Protein AF-A0A2H9U1H2-F1 (afdb_monomer)

Secondary structure (DSSP, 8-state):
------EEEEETTEEEEEETTEEEEESS---SS-S-PPP-------PPPPPTT-S--PPPPPPP----PPP-SS---HHHHHHHHHHT-------

Solvent-accessible surface area (backbone atoms only — not comparable to full-atom values): 6862 Å² total; per-residue (Å²): 134,85,68,81,68,61,51,75,52,76,56,94,89,26,39,38,39,36,39,92,92,46,77,50,78,47,55,100,75,83,79,77,87,78,70,80,75,83,81,84,72,93,70,84,89,75,79,74,82,79,63,92,82,77,65,82,83,72,74,77,76,77,77,79,79,73,70,75,78,75,78,76,91,60,85,76,55,64,74,57,52,54,49,34,57,76,69,66,66,74,65,80,79,76,128

Nearest PDB structures (foldseek):
  4s37-assembly6_Q  TM=5.036E-01  e=1.647E-01  Pseudomonas aeruginosa
  4s37-assembly3_G  TM=5.055E-01  e=3.320E-01  Pseudomonas aeruginosa
  4s36-assembly1_A  TM=4.323E-01  e=3.539E-01  Pseudomonas aeruginosa
  6sjl-assembly1_C  TM=7.060E-01  e=3.088E+00  Escherichia coli
  8yt8-assembly1_B  TM=4.113E-01  e=3.738E+00  Mus musculus

Mean predicted aligned error: 21.18 Å

Structure (mmCIF, N/CA/C/O backbone):
data_AF-A0A2H9U1H2-F1
#
_entry.id   AF-A0A2H9U1H2-F1
#
loop_
_atom_site.group_PDB
_atom_site.id
_atom_site.type_symbol
_atom_site.label_atom_id
_atom_site.label_alt_id
_atom_site.label_comp_id
_atom_site.label_asym_id
_atom_site.label_entity_id
_atom_site.label_seq_id
_atom_site.pdbx_PDB_ins_code
_atom_site.Cartn_x
_atom_site.Cartn_y
_atom_site.Cartn_z
_atom_site.occupancy
_atom_site.B_iso_or_equiv
_atom_site.auth_seq_id
_atom_site.auth_comp_id
_atom_site.auth_asym_id
_atom_site.auth_atom_id
_atom_site.pdbx_PDB_model_num
ATOM 1 N N . ARG A 1 1 ? -7.755 -24.539 3.528 1.00 37.47 1 ARG A N 1
ATOM 2 C CA . ARG A 1 1 ? -8.467 -24.366 4.815 1.00 37.47 1 ARG A CA 1
ATOM 3 C C . ARG A 1 1 ? -8.622 -22.865 4.990 1.00 37.47 1 ARG A C 1
ATOM 5 O O . ARG A 1 1 ? -7.640 -22.221 5.327 1.00 37.47 1 ARG A O 1
ATOM 12 N N . GLU A 1 2 ? -9.787 -22.331 4.634 1.00 51.91 2 GLU A N 1
ATOM 13 C CA . GLU A 1 2 ? -10.130 -20.912 4.777 1.00 51.91 2 GLU A CA 1
ATOM 14 C C . GLU A 1 2 ? -10.202 -20.605 6.278 1.00 51.91 2 GLU A C 1
ATOM 16 O O . GLU A 1 2 ? -11.071 -21.129 6.977 1.00 51.91 2 GLU A O 1
ATOM 21 N N . ALA A 1 3 ? -9.242 -19.854 6.816 1.00 54.50 3 ALA A N 1
ATOM 22 C CA . ALA A 1 3 ? -9.384 -19.310 8.160 1.00 54.50 3 ALA A CA 1
ATOM 23 C C . ALA A 1 3 ? -10.515 -18.276 8.109 1.00 54.50 3 ALA A C 1
ATOM 25 O O . ALA A 1 3 ? -10.528 -17.459 7.191 1.00 54.50 3 ALA A O 1
ATOM 26 N N . GLY A 1 4 ? -11.471 -18.350 9.042 1.00 63.72 4 GLY A N 1
ATOM 27 C CA . GLY A 1 4 ? -12.614 -17.437 9.119 1.00 63.72 4 GLY A CA 1
ATOM 28 C C . GLY A 1 4 ? -12.162 -15.996 8.902 1.00 63.72 4 GLY A C 1
ATOM 29 O O . GLY A 1 4 ? -11.370 -15.475 9.684 1.00 63.72 4 GLY A O 1
ATOM 30 N N . VAL A 1 5 ? -12.599 -15.420 7.780 1.00 74.06 5 VAL A N 1
ATOM 31 C CA . VAL A 1 5 ? -12.038 -14.211 7.163 1.00 74.06 5 VAL A CA 1
ATOM 32 C C . VAL A 1 5 ? -12.559 -12.978 7.900 1.00 74.06 5 VAL A C 1
ATOM 34 O O . VAL A 1 5 ? -13.286 -12.174 7.332 1.00 74.06 5 VAL A O 1
ATOM 37 N N . GLU A 1 6 ? -12.259 -12.869 9.195 1.00 86.12 6 GLU A N 1
ATOM 38 C CA . GLU A 1 6 ? -12.519 -11.670 9.986 1.00 86.12 6 GLU A CA 1
ATOM 39 C C . GLU A 1 6 ? -11.200 -11.029 10.440 1.00 86.12 6 GLU A C 1
ATOM 41 O O . GLU A 1 6 ? -10.384 -11.668 11.105 1.00 86.12 6 GLU A O 1
ATOM 46 N N . LEU A 1 7 ? -10.992 -9.755 10.103 1.00 88.56 7 LEU A N 1
ATOM 47 C CA . LEU A 1 7 ? -9.885 -8.938 10.600 1.00 88.56 7 LEU A CA 1
ATOM 48 C C . LEU A 1 7 ? -10.438 -7.813 11.471 1.00 88.56 7 LEU A C 1
ATOM 50 O O . LEU A 1 7 ? -11.167 -6.952 10.984 1.00 88.56 7 LEU A O 1
ATOM 54 N N . THR A 1 8 ? -10.042 -7.787 12.745 1.00 90.31 8 THR A N 1
ATOM 55 C CA . THR A 1 8 ? -10.390 -6.700 13.668 1.00 90.31 8 THR A CA 1
ATOM 56 C C . THR A 1 8 ? -9.149 -5.926 14.096 1.00 90.31 8 THR A C 1
ATOM 58 O O . THR A 1 8 ? -8.200 -6.497 14.630 1.00 90.31 8 THR A O 1
ATOM 61 N N . VAL A 1 9 ? -9.180 -4.606 13.920 1.00 91.19 9 VAL A N 1
ATOM 62 C CA . VAL A 1 9 ? -8.171 -3.662 14.416 1.00 91.19 9 VAL A CA 1
ATOM 63 C C . VAL A 1 9 ? -8.824 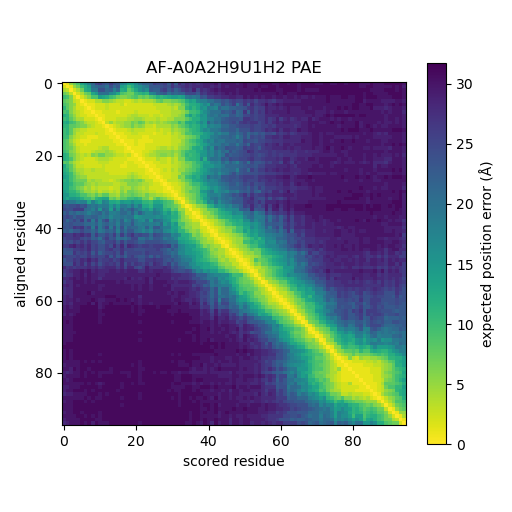-2.793 15.483 1.00 91.19 9 VAL A C 1
ATOM 65 O O . VAL A 1 9 ? -9.789 -2.089 15.200 1.00 91.19 9 VAL A O 1
ATOM 68 N N . LYS A 1 10 ? -8.311 -2.828 16.714 1.00 91.31 10 LYS A N 1
ATOM 69 C CA . LYS A 1 10 ? -8.840 -2.053 17.845 1.00 91.31 10 LYS A CA 1
ATOM 70 C C . LYS A 1 10 ? -7.780 -1.101 18.386 1.00 91.31 10 LYS A C 1
ATOM 72 O O . LYS A 1 10 ? -6.654 -1.515 18.647 1.00 91.31 10 LYS A O 1
ATOM 77 N N . VAL A 1 11 ? -8.166 0.152 18.614 1.00 89.56 11 VAL A N 1
ATOM 78 C CA . VAL A 1 11 ? -7.348 1.179 19.273 1.00 89.56 11 VAL A CA 1
ATOM 79 C C . VAL A 1 11 ? -8.237 1.933 20.259 1.00 89.56 11 VAL A C 1
ATOM 81 O O . VAL A 1 11 ? -9.201 2.581 19.861 1.00 89.56 11 VAL A O 1
ATOM 84 N N . ALA A 1 12 ? -7.927 1.851 21.556 1.00 90.12 12 ALA A N 1
ATOM 85 C CA . ALA A 1 12 ? -8.746 2.424 22.630 1.00 90.12 12 ALA A CA 1
ATOM 86 C C . ALA A 1 12 ? -10.242 2.035 22.509 1.00 90.12 12 ALA A C 1
ATOM 88 O O . ALA A 1 12 ? -10.578 0.848 22.545 1.00 90.12 12 ALA A O 1
ATOM 89 N N . SER A 1 13 ? -11.134 3.023 22.368 1.00 87.12 13 SER A N 1
ATOM 90 C CA . SER A 1 13 ? -12.582 2.852 22.169 1.00 87.12 13 SER A CA 1
ATOM 91 C C . SER A 1 13 ? -13.000 2.717 20.700 1.00 87.12 13 SER A C 1
ATOM 93 O O . SER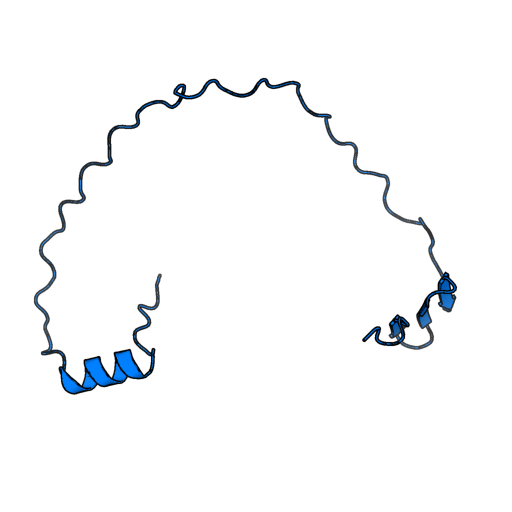 A 1 13 ? -14.188 2.575 20.418 1.00 87.12 13 SER A O 1
ATOM 95 N N . SER A 1 14 ? -12.049 2.772 19.766 1.00 91.75 14 SER A N 1
ATOM 96 C CA . SER A 1 14 ? -12.308 2.674 18.330 1.00 91.75 14 SER A CA 1
ATOM 97 C C . SER A 1 14 ? -11.948 1.294 17.789 1.00 91.75 14 SER A C 1
ATOM 99 O O . SER A 1 14 ? -10.963 0.686 18.221 1.00 91.75 14 SER A O 1
ATOM 101 N N . PHE A 1 15 ? -12.724 0.792 16.831 1.00 92.56 15 PHE A N 1
ATOM 102 C CA . PHE A 1 15 ? -12.415 -0.457 16.142 1.00 92.56 15 PHE A CA 1
ATOM 103 C C . PHE A 1 15 ? -12.850 -0.451 14.677 1.00 92.56 15 PHE A C 1
ATOM 105 O O . PHE A 1 15 ? -13.796 0.238 14.288 1.00 92.56 15 PHE A O 1
ATOM 112 N N . VAL A 1 16 ? -12.153 -1.261 13.886 1.00 93.25 16 VAL A N 1
ATOM 113 C CA . VAL A 1 16 ? -12.479 -1.602 12.502 1.00 93.25 16 VAL A CA 1
ATOM 114 C C . VAL A 1 16 ? -12.571 -3.115 12.415 1.00 93.25 16 VAL A C 1
ATOM 116 O O . VAL A 1 16 ? -11.651 -3.800 12.853 1.00 93.25 16 VAL A O 1
ATOM 119 N N . LYS A 1 17 ? -13.667 -3.624 11.864 1.00 92.25 17 LYS A N 1
ATOM 120 C CA . LYS A 1 17 ? -13.910 -5.048 11.636 1.00 92.25 17 LYS A CA 1
ATOM 121 C C . LYS A 1 17 ? -14.152 -5.270 10.153 1.00 92.25 17 LYS A C 1
ATOM 123 O O . LYS A 1 17 ? -14.934 -4.538 9.553 1.00 92.25 17 LYS A O 1
ATOM 128 N N . ILE A 1 18 ? -13.481 -6.251 9.575 1.00 92.88 18 ILE A N 1
ATOM 129 C CA . ILE A 1 18 ? -13.614 -6.644 8.174 1.00 92.88 18 ILE A CA 1
ATOM 130 C C . ILE A 1 18 ? -14.036 -8.096 8.187 1.00 92.88 18 ILE A C 1
ATOM 132 O O . ILE A 1 18 ? -13.282 -8.910 8.697 1.00 92.88 18 ILE A O 1
ATOM 136 N N . ASP A 1 19 ? -15.208 -8.405 7.659 1.00 91.31 19 ASP A N 1
ATOM 137 C CA . ASP A 1 19 ? -15.737 -9.760 7.542 1.00 91.31 19 ASP A CA 1
ATOM 138 C C . ASP A 1 19 ? -16.309 -9.971 6.124 1.00 91.31 19 ASP A C 1
ATOM 140 O O . ASP A 1 19 ? -16.363 -9.022 5.334 1.00 91.31 19 ASP A O 1
ATOM 144 N N . PRO A 1 20 ? -16.749 -11.186 5.745 1.00 90.06 20 PRO A N 1
ATOM 145 C CA . PRO A 1 20 ? -17.344 -11.411 4.426 1.00 90.06 20 PRO A CA 1
ATOM 146 C C . PRO A 1 20 ? -18.621 -10.596 4.156 1.00 90.06 20 PRO A C 1
ATOM 148 O O . PRO A 1 20 ? -19.036 -10.493 3.004 1.00 90.06 20 PRO A O 1
ATOM 151 N N . SER A 1 21 ? -19.251 -10.026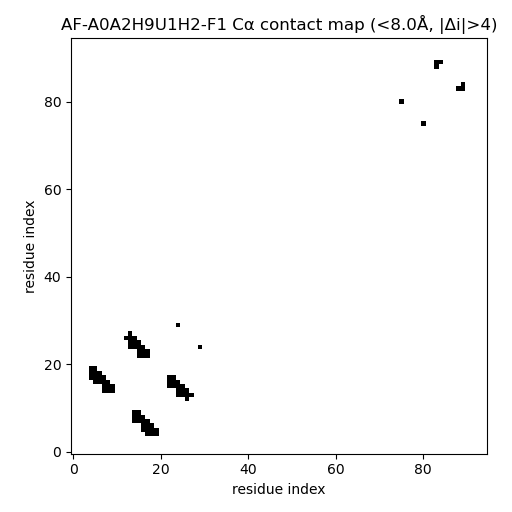 5.190 1.00 87.69 21 SER A N 1
ATOM 152 C CA . SER A 1 21 ? -20.430 -9.156 5.075 1.00 8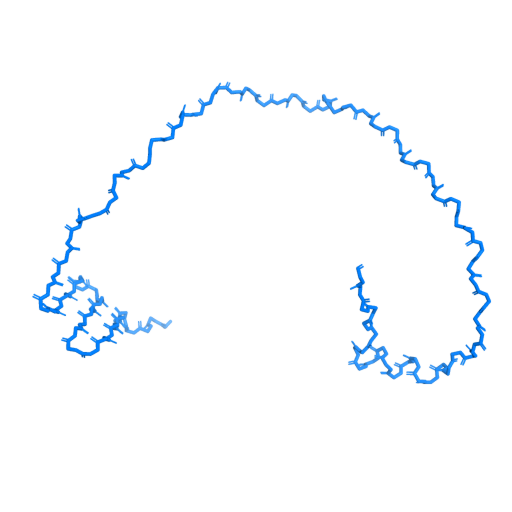7.69 21 SER A CA 1
ATOM 153 C C . SER A 1 21 ? -20.052 -7.689 4.836 1.00 87.69 21 SER A C 1
ATOM 155 O O . SER A 1 21 ? -20.910 -6.902 4.435 1.00 87.69 21 SER A O 1
ATOM 157 N N . GLY A 1 22 ? -18.788 -7.308 5.050 1.00 88.06 22 GLY A N 1
ATOM 158 C CA . GLY A 1 22 ? -18.255 -5.991 4.716 1.00 88.06 22 GLY A CA 1
ATOM 159 C C . GLY A 1 22 ? -17.316 -5.412 5.775 1.00 88.06 22 GLY A C 1
ATOM 160 O O . GLY A 1 22 ? -16.579 -6.120 6.458 1.00 88.06 22 GLY A O 1
ATOM 161 N N . VAL A 1 23 ? -17.320 -4.080 5.885 1.00 91.81 23 VAL A N 1
ATOM 162 C CA . VAL A 1 23 ? -16.454 -3.321 6.799 1.00 91.81 23 VAL A CA 1
ATOM 163 C C . VAL A 1 23 ? -17.307 -2.559 7.809 1.00 91.81 23 VAL A C 1
ATOM 165 O O . VAL A 1 23 ? -18.142 -1.739 7.432 1.00 91.81 23 VAL A O 1
ATOM 168 N N . THR A 1 24 ? -17.073 -2.797 9.099 1.00 90.06 24 THR A N 1
ATOM 169 C CA . THR A 1 24 ? -17.701 -2.075 10.215 1.00 90.06 24 THR A CA 1
ATOM 170 C C . THR A 1 24 ? -16.674 -1.175 10.898 1.00 90.06 24 THR A C 1
ATOM 172 O O . THR A 1 24 ? -15.592 -1.639 11.255 1.00 90.06 24 THR A O 1
ATOM 175 N N . LEU A 1 25 ? -17.013 0.098 11.119 1.00 91.19 25 LEU A N 1
ATOM 176 C CA . LEU A 1 25 ? -16.171 1.067 11.826 1.00 91.19 25 LEU A CA 1
ATOM 177 C C . LEU A 1 25 ? -16.941 1.669 13.005 1.00 91.19 25 LEU A C 1
ATOM 179 O O . LEU A 1 25 ? -18.101 2.047 12.856 1.00 91.19 25 LEU A O 1
ATOM 183 N N . SER A 1 26 ? -16.290 1.808 14.158 1.00 90.38 26 SER A N 1
ATOM 184 C CA . SER A 1 26 ? -16.851 2.476 15.337 1.00 90.38 26 SER A CA 1
ATOM 185 C C . SER A 1 26 ? -15.783 3.325 16.012 1.00 90.38 26 SER A C 1
ATOM 187 O O . SER A 1 26 ? -14.679 2.845 16.262 1.00 90.38 26 SER A O 1
ATOM 189 N N . GLY A 1 27 ? -16.108 4.578 16.325 1.00 90.56 27 GLY A N 1
ATOM 190 C CA . GLY A 1 27 ? -15.220 5.528 16.993 1.00 90.56 27 GLY A CA 1
ATOM 191 C C . GLY A 1 27 ? -15.873 6.910 17.131 1.00 90.56 27 GLY A C 1
ATOM 192 O O . GLY A 1 27 ? -16.874 7.173 16.466 1.00 90.56 27 GLY A O 1
ATOM 193 N N . PRO A 1 28 ? -15.330 7.801 17.981 1.00 87.56 28 PRO A N 1
ATOM 194 C CA . PRO A 1 28 ? -15.918 9.117 18.258 1.00 87.56 28 PRO A CA 1
ATOM 195 C C . PRO A 1 28 ? -15.950 10.042 17.032 1.00 87.56 28 PRO A C 1
ATOM 197 O O . PRO A 1 28 ? -16.874 10.834 16.888 1.00 87.56 28 PRO A O 1
ATOM 200 N N . THR A 1 29 ? -14.972 9.911 16.131 1.00 85.44 29 THR A N 1
ATOM 201 C CA . THR A 1 29 ? -14.931 10.620 14.848 1.00 85.44 29 THR A CA 1
ATOM 202 C C . THR A 1 29 ? -14.432 9.662 13.775 1.00 85.44 29 THR A C 1
ATOM 204 O O . THR A 1 29 ? -13.323 9.141 13.886 1.00 85.44 29 THR A O 1
ATOM 207 N N . ILE A 1 30 ? -15.217 9.464 12.714 1.00 85.12 30 ILE A N 1
ATOM 208 C CA . ILE A 1 30 ? -14.840 8.645 11.555 1.00 85.12 30 ILE A CA 1
ATOM 209 C C . ILE A 1 30 ? -14.710 9.577 10.349 1.00 85.12 30 ILE A C 1
ATOM 211 O O . ILE A 1 30 ? -15.698 10.110 9.851 1.00 85.12 30 ILE A O 1
ATOM 215 N N . LYS A 1 31 ? -13.476 9.803 9.892 1.00 80.88 31 LYS A N 1
ATOM 216 C CA . LYS A 1 31 ? -13.188 10.620 8.707 1.00 80.88 31 LYS A CA 1
ATOM 217 C C . LYS A 1 31 ? -13.112 9.725 7.477 1.00 80.88 31 LYS A C 1
ATOM 219 O O . LYS A 1 31 ? -12.107 9.053 7.266 1.00 80.88 31 LYS A O 1
ATOM 224 N N . ILE A 1 32 ? -14.165 9.730 6.668 1.00 81.00 32 ILE A N 1
ATOM 225 C CA . ILE A 1 32 ? -14.205 9.018 5.387 1.00 81.00 32 ILE A CA 1
ATOM 226 C C . ILE A 1 32 ? -13.849 10.027 4.298 1.00 81.00 32 ILE A C 1
ATOM 228 O O . ILE A 1 32 ? -14.501 11.062 4.181 1.00 81.00 32 ILE A O 1
ATOM 232 N N . ASN A 1 33 ? -12.796 9.754 3.528 1.00 69.31 33 ASN A N 1
ATOM 233 C CA . ASN A 1 33 ? -12.350 10.607 2.419 1.00 69.31 33 ASN A CA 1
ATOM 234 C C . ASN A 1 33 ? -12.028 12.068 2.811 1.00 69.31 33 ASN A C 1
ATOM 236 O O . ASN A 1 33 ? -12.118 12.967 1.983 1.00 69.31 33 ASN A O 1
ATOM 240 N N . SER A 1 34 ? -11.645 12.339 4.067 1.00 66.38 34 SER A N 1
ATOM 241 C CA . SER A 1 34 ? -11.330 13.705 4.537 1.00 66.38 34 SER A CA 1
ATOM 242 C C . SER A 1 34 ? -9.871 14.133 4.313 1.00 66.38 34 SER A C 1
ATOM 244 O O . SER A 1 34 ? -9.398 15.060 4.969 1.00 66.38 34 SER A O 1
ATOM 246 N N . GLY A 1 35 ? -9.135 13.459 3.429 1.00 68.00 35 GLY A N 1
ATOM 247 C CA . GLY A 1 35 ? -7.752 13.804 3.119 1.00 68.00 35 GLY A CA 1
ATOM 248 C C . GLY A 1 35 ? -7.214 13.008 1.937 1.00 68.00 35 GLY A C 1
ATOM 249 O O . GLY A 1 35 ? -7.331 11.787 1.916 1.00 68.00 35 GLY A O 1
ATOM 250 N N . GLY A 1 36 ? -6.611 13.718 0.983 1.00 66.25 36 GLY A N 1
ATOM 251 C CA . GLY A 1 36 ? -5.983 13.151 -0.209 1.00 66.25 36 GLY A CA 1
ATOM 252 C C . GLY A 1 36 ? -6.843 13.308 -1.460 1.00 66.25 36 GLY A C 1
ATOM 253 O O . GLY A 1 36 ? -7.846 12.623 -1.632 1.00 66.25 36 GLY A O 1
ATOM 254 N N . SER A 1 37 ? -6.421 14.198 -2.355 1.00 67.25 37 SER A N 1
ATOM 255 C CA . SER A 1 37 ? -6.835 14.141 -3.757 1.00 67.25 37 SER A CA 1
ATOM 256 C C . SER A 1 37 ? -6.053 13.018 -4.447 1.00 67.25 37 SER A C 1
ATOM 258 O O . SER A 1 37 ? -4.902 12.778 -4.062 1.00 67.25 37 SER A O 1
ATOM 260 N N . PRO A 1 38 ? -6.606 12.348 -5.474 1.00 72.56 38 PRO A N 1
ATOM 261 C CA . PRO A 1 38 ? -5.788 11.518 -6.348 1.00 72.56 38 PRO A CA 1
ATOM 262 C C . PRO A 1 38 ? -4.595 12.353 -6.828 1.00 72.56 38 PRO A C 1
ATOM 264 O O . PRO A 1 38 ? -4.775 13.483 -7.284 1.00 72.56 38 PRO A O 1
ATOM 267 N N . GLY A 1 39 ? -3.377 11.831 -6.690 1.00 75.25 39 GLY A N 1
ATOM 268 C CA . GLY A 1 39 ? -2.215 12.477 -7.290 1.00 75.25 39 GLY A CA 1
ATOM 269 C C . GLY A 1 39 ? -2.397 12.527 -8.807 1.00 75.25 39 GLY A C 1
ATOM 270 O O . GLY A 1 39 ? -2.786 11.532 -9.417 1.00 75.25 39 GLY A O 1
ATOM 271 N N . SER A 1 40 ? -2.134 13.673 -9.433 1.00 79.12 40 SER A N 1
ATOM 272 C CA . SER A 1 40 ? -2.110 13.777 -10.892 1.00 79.12 40 SER A CA 1
ATOM 273 C C . SER A 1 40 ? -0.779 13.233 -11.413 1.00 79.12 40 SER A C 1
ATOM 275 O O . SER A 1 40 ? 0.265 13.855 -11.214 1.00 79.12 40 SER A O 1
ATOM 277 N N . GLY A 1 41 ? -0.801 12.074 -12.070 1.00 80.12 41 GLY A N 1
ATOM 278 C CA . GLY A 1 41 ? 0.337 11.596 -12.857 1.00 80.12 41 GLY A CA 1
ATOM 279 C C . GLY A 1 41 ? 0.463 12.381 -14.165 1.00 80.12 41 GLY A C 1
ATOM 280 O O . GLY A 1 41 ? -0.544 12.795 -14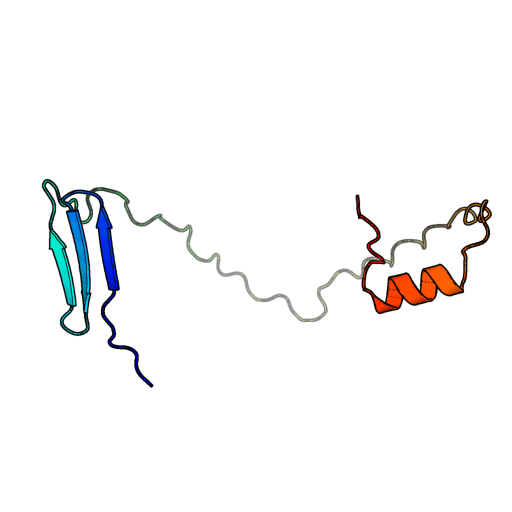.734 1.00 80.12 41 GLY A O 1
ATOM 281 N N . SER A 1 42 ? 1.679 12.551 -14.686 1.00 84.81 42 SER A N 1
ATOM 282 C CA . SER A 1 42 ? 1.947 13.253 -15.956 1.00 84.81 42 SER A CA 1
ATOM 283 C C . SER A 1 42 ? 1.468 12.506 -17.213 1.00 84.81 42 SER A C 1
ATOM 285 O O . SER A 1 42 ? 1.749 12.936 -18.327 1.00 84.81 42 SER A O 1
ATOM 287 N N . GLY A 1 43 ? 0.783 11.370 -17.057 1.00 82.12 43 GLY A N 1
ATOM 288 C CA . GLY A 1 43 ? 0.544 10.419 -18.140 1.00 82.12 43 GLY A CA 1
ATOM 289 C C . GLY A 1 43 ? 1.824 9.696 -18.581 1.00 82.12 43 GLY A C 1
ATOM 290 O O . GLY A 1 43 ? 2.939 10.047 -18.188 1.00 82.12 43 GLY A O 1
ATOM 291 N N . TRP A 1 44 ? 1.659 8.643 -19.384 1.00 81.44 44 TRP A N 1
ATOM 292 C CA . TRP A 1 44 ? 2.769 7.951 -20.042 1.00 81.44 44 TRP A CA 1
ATOM 293 C C . TRP A 1 44 ? 3.119 8.672 -21.352 1.00 81.44 44 TRP A C 1
ATOM 295 O O . TRP A 1 44 ? 2.249 8.890 -22.189 1.00 81.44 44 TRP A O 1
ATOM 305 N N . GLY A 1 45 ? 4.392 9.038 -21.530 1.00 82.75 45 GLY A N 1
ATOM 306 C CA . GLY A 1 45 ? 4.874 9.901 -22.619 1.00 82.75 45 GLY A CA 1
ATOM 307 C C . GLY A 1 45 ? 5.016 9.255 -24.003 1.00 82.75 45 GLY A C 1
ATOM 308 O O . GLY A 1 45 ? 5.672 9.835 -24.860 1.00 82.75 45 GLY A O 1
ATOM 309 N N . GLY A 1 46 ? 4.458 8.065 -24.246 1.00 84.12 46 GLY A N 1
ATOM 310 C CA . GLY A 1 46 ? 4.423 7.507 -25.604 1.00 84.12 46 GLY A CA 1
ATOM 311 C C . GLY A 1 46 ? 5.714 6.861 -26.118 1.00 84.12 46 GLY A C 1
ATOM 312 O O . GLY A 1 46 ? 5.798 6.579 -27.310 1.00 84.12 46 GLY A O 1
ATOM 313 N N . HIS A 1 47 ? 6.736 6.643 -25.283 1.00 81.88 47 HIS A N 1
ATOM 314 C CA . HIS A 1 47 ? 8.025 6.143 -25.773 1.00 81.88 47 HIS A CA 1
ATOM 315 C C . HIS A 1 47 ? 7.919 4.718 -26.332 1.00 81.88 47 HIS A C 1
ATOM 317 O O . HIS A 1 47 ? 7.558 3.779 -25.623 1.00 81.88 47 HIS A O 1
ATOM 323 N N . MET A 1 48 ? 8.281 4.555 -27.606 1.00 81.56 48 MET A N 1
ATOM 324 C CA . MET A 1 48 ? 8.411 3.238 -28.222 1.00 81.56 48 MET A CA 1
ATOM 325 C C . MET A 1 48 ? 9.553 2.441 -27.568 1.00 81.56 48 MET A C 1
ATOM 327 O O . MET A 1 48 ? 10.552 3.039 -27.160 1.00 81.56 48 MET A O 1
ATOM 331 N N . PRO A 1 49 ? 9.444 1.101 -27.485 1.00 79.69 49 PRO A N 1
ATOM 332 C CA . PRO A 1 49 ? 10.550 0.261 -27.047 1.00 79.69 49 PRO A CA 1
ATOM 333 C C . PRO A 1 49 ? 11.769 0.459 -27.948 1.00 79.69 49 PRO A C 1
ATOM 335 O O . PRO A 1 49 ? 11.639 0.528 -29.172 1.00 79.69 49 PRO A O 1
ATOM 338 N N . ASN A 1 50 ? 12.959 0.489 -27.351 1.00 81.25 50 ASN A N 1
ATOM 339 C CA . ASN A 1 50 ? 14.193 0.436 -28.126 1.00 81.25 50 ASN A CA 1
ATOM 340 C C . ASN A 1 50 ? 14.299 -0.916 -28.842 1.00 81.25 50 ASN A C 1
ATOM 342 O O . ASN A 1 50 ? 13.947 -1.959 -28.286 1.00 81.25 50 ASN A O 1
ATOM 346 N N . LEU A 1 51 ? 14.812 -0.897 -30.074 1.00 79.38 51 LEU A N 1
ATOM 347 C CA . LEU A 1 51 ? 15.108 -2.121 -30.809 1.00 79.38 51 LEU A CA 1
ATOM 348 C C . LEU A 1 51 ? 16.191 -2.934 -30.074 1.00 79.38 51 LEU A C 1
ATOM 350 O O . LEU A 1 51 ? 17.138 -2.346 -29.534 1.00 79.38 51 LEU A O 1
ATOM 354 N N . PRO A 1 52 ? 16.103 -4.277 -30.073 1.00 77.25 52 PRO A N 1
ATOM 355 C CA . PRO A 1 52 ? 17.192 -5.126 -29.607 1.00 77.25 52 PRO A CA 1
ATOM 356 C C . PRO A 1 52 ? 18.499 -4.764 -30.326 1.00 77.25 52 PRO A C 1
ATOM 358 O O . PRO A 1 52 ? 18.518 -4.631 -31.547 1.00 77.25 52 PRO A O 1
ATOM 361 N N . GLY A 1 53 ? 19.589 -4.594 -29.574 1.00 72.88 53 GLY A N 1
ATOM 362 C CA . GLY A 1 53 ? 20.907 -4.258 -30.128 1.00 72.88 53 GLY A CA 1
ATOM 363 C C . GLY A 1 53 ? 21.251 -2.765 -30.172 1.00 72.88 53 GLY A C 1
ATOM 364 O O . GLY A 1 53 ? 22.391 -2.436 -30.475 1.00 72.88 53 GLY A O 1
ATOM 365 N N . ALA A 1 54 ? 20.341 -1.860 -29.793 1.00 67.25 54 ALA A N 1
ATOM 366 C CA . ALA A 1 54 ? 20.635 -0.427 -29.628 1.00 67.25 54 ALA A CA 1
ATOM 367 C C . ALA A 1 54 ? 21.362 -0.092 -28.303 1.00 67.25 54 ALA A C 1
ATOM 369 O O . ALA A 1 54 ? 21.255 1.019 -27.788 1.00 67.25 54 ALA A O 1
ATOM 370 N N . VAL A 1 55 ? 22.061 -1.066 -27.718 1.00 70.12 55 VAL A N 1
ATOM 371 C CA . VAL A 1 55 ? 22.908 -0.853 -26.543 1.00 70.12 55 VAL A CA 1
ATOM 372 C C . VAL A 1 55 ? 24.299 -0.469 -27.021 1.00 70.12 55 VAL A C 1
ATOM 374 O O . VAL A 1 55 ? 24.931 -1.201 -27.780 1.00 70.12 55 VAL A O 1
ATOM 377 N N . GLU A 1 56 ? 24.772 0.695 -26.586 1.00 72.19 56 GL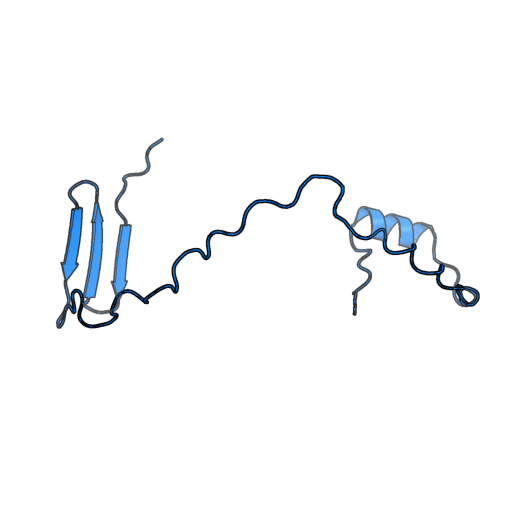U A N 1
ATOM 378 C CA . GLU A 1 56 ? 26.165 1.083 -26.768 1.00 72.19 56 GLU A CA 1
ATOM 379 C C . GLU A 1 56 ? 27.048 0.001 -26.136 1.00 72.19 56 GLU A C 1
ATOM 381 O O . GLU A 1 56 ? 26.897 -0.334 -24.957 1.00 72.19 56 GLU A O 1
ATOM 386 N N . VAL A 1 57 ? 27.942 -0.594 -26.930 1.00 71.38 57 VAL A N 1
ATOM 387 C CA . VAL A 1 57 ? 28.903 -1.574 -26.421 1.00 71.38 57 VAL A CA 1
ATOM 388 C C . VAL A 1 57 ? 29.926 -0.804 -25.598 1.00 71.38 57 VAL A C 1
ATOM 390 O O . VAL A 1 57 ? 30.927 -0.308 -26.114 1.00 71.38 57 VAL A O 1
ATOM 393 N N . VAL A 1 58 ? 29.651 -0.675 -24.302 1.00 74.50 58 VAL A N 1
ATOM 394 C CA . VAL A 1 58 ? 30.621 -0.141 -23.353 1.00 74.50 58 VAL A CA 1
ATOM 395 C C . VAL A 1 58 ? 31.782 -1.125 -23.311 1.00 74.50 58 VAL A C 1
ATOM 397 O O . VAL A 1 58 ? 31.599 -2.308 -23.012 1.00 74.50 58 VAL A O 1
ATOM 400 N N . ALA A 1 59 ? 32.980 -0.645 -23.652 1.00 79.12 59 ALA A N 1
ATOM 401 C CA . ALA A 1 59 ? 34.184 -1.452 -23.546 1.00 79.12 59 ALA A CA 1
ATOM 402 C C . ALA A 1 59 ? 34.286 -2.009 -22.116 1.00 79.12 59 ALA A C 1
ATOM 404 O O . ALA A 1 59 ? 34.053 -1.257 -21.161 1.00 79.12 59 ALA A O 1
ATOM 405 N N . PRO A 1 60 ? 34.620 -3.301 -21.942 1.00 75.69 60 PRO A N 1
ATOM 406 C CA . PRO A 1 60 ? 34.755 -3.874 -20.615 1.00 75.69 60 PRO A CA 1
ATOM 407 C C . PRO A 1 60 ? 35.734 -3.021 -19.795 1.00 75.69 60 PRO A C 1
ATOM 409 O O . PRO A 1 60 ? 36.764 -2.590 -20.333 1.00 75.69 60 PRO A O 1
ATOM 412 N N . PRO A 1 61 ? 35.423 -2.739 -18.516 1.00 76.62 61 PRO A N 1
ATOM 413 C CA . PRO A 1 61 ? 36.325 -1.980 -17.670 1.00 76.62 61 PRO A CA 1
ATOM 414 C C . PRO A 1 61 ? 37.684 -2.675 -17.668 1.00 76.62 61 PRO A C 1
ATOM 416 O O . PRO A 1 61 ? 37.766 -3.902 -17.574 1.00 76.62 61 PRO A O 1
ATOM 419 N N . LYS A 1 62 ? 38.759 -1.888 -17.810 1.00 77.50 62 LYS A N 1
ATOM 420 C CA . LYS A 1 62 ? 40.124 -2.418 -17.728 1.00 77.50 62 LYS A CA 1
ATOM 421 C C . LYS A 1 62 ? 40.228 -3.232 -16.434 1.00 77.50 62 LYS A C 1
ATOM 423 O O . LYS A 1 62 ? 39.865 -2.687 -15.388 1.00 77.50 62 LYS A O 1
ATOM 428 N N . PRO A 1 63 ? 40.690 -4.497 -16.484 1.00 71.56 63 PRO A N 1
ATOM 429 C CA . PRO A 1 63 ? 40.845 -5.300 -15.284 1.00 71.56 63 PRO A CA 1
ATOM 430 C C . PRO A 1 63 ? 41.644 -4.503 -14.264 1.00 71.56 63 PRO A C 1
ATOM 432 O O . PRO A 1 63 ? 42.697 -3.950 -14.599 1.00 71.56 63 PRO A O 1
ATOM 435 N N . ALA A 1 64 ? 41.126 -4.405 -13.041 1.00 69.50 64 ALA A N 1
ATOM 436 C CA . ALA A 1 64 ? 41.885 -3.807 -11.963 1.00 69.50 64 ALA A CA 1
ATOM 437 C C . ALA A 1 64 ? 43.207 -4.573 -11.868 1.00 69.50 64 ALA A C 1
ATOM 439 O O . ALA A 1 64 ? 43.221 -5.795 -11.708 1.00 69.50 64 ALA A O 1
ATOM 440 N N . LEU A 1 65 ? 44.320 -3.857 -12.021 1.00 67.69 65 LEU A N 1
ATOM 441 C CA . LEU A 1 65 ? 45.633 -4.406 -11.738 1.00 67.69 65 LEU A CA 1
ATOM 442 C C . LEU A 1 65 ? 45.655 -4.638 -10.226 1.00 67.69 65 LEU A C 1
ATOM 444 O O . LEU A 1 65 ? 45.921 -3.709 -9.461 1.00 67.69 65 LEU A O 1
ATOM 448 N N . PHE A 1 66 ? 45.268 -5.837 -9.790 1.00 60.59 66 PHE A N 1
ATOM 449 C CA . PHE A 1 66 ? 45.340 -6.222 -8.390 1.00 60.59 66 PHE A CA 1
ATOM 450 C C . PHE A 1 66 ? 46.803 -6.074 -7.976 1.00 60.59 66 PHE A C 1
ATOM 452 O O . PHE A 1 66 ? 47.658 -6.871 -8.363 1.00 60.59 66 PHE A O 1
ATOM 459 N N . LYS A 1 67 ? 47.111 -5.004 -7.231 1.00 61.78 67 LYS A N 1
ATOM 460 C CA . LYS A 1 67 ? 48.367 -4.929 -6.488 1.00 61.78 67 LYS A CA 1
ATOM 461 C C . LYS A 1 67 ? 48.406 -6.188 -5.631 1.00 61.78 67 LYS A C 1
ATOM 463 O O . LYS A 1 67 ? 47.388 -6.532 -5.034 1.00 61.78 67 LYS A O 1
ATOM 468 N N . ALA A 1 68 ? 49.540 -6.885 -5.687 1.00 64.06 68 ALA A N 1
ATOM 469 C CA . ALA A 1 68 ? 49.755 -8.188 -5.076 1.00 64.06 68 ALA A CA 1
ATOM 470 C C . ALA A 1 68 ? 49.015 -8.308 -3.740 1.00 64.06 68 ALA A C 1
ATOM 472 O O . ALA A 1 68 ? 49.121 -7.415 -2.895 1.00 64.06 68 ALA A O 1
ATOM 473 N N . MET A 1 69 ? 48.251 -9.395 -3.582 1.00 59.62 69 MET A N 1
ATOM 474 C CA . MET A 1 69 ? 47.602 -9.712 -2.313 1.00 59.62 69 MET A CA 1
ATOM 475 C C . MET A 1 69 ? 48.651 -9.592 -1.201 1.00 59.62 69 MET A C 1
ATOM 477 O O . MET A 1 69 ? 49.760 -10.113 -1.376 1.00 59.62 69 MET A O 1
ATOM 481 N N . PRO A 1 70 ? 48.349 -8.886 -0.096 1.00 66.31 70 PRO A N 1
ATOM 482 C CA . PRO A 1 70 ? 49.285 -8.796 1.009 1.00 66.31 70 PRO A CA 1
ATOM 483 C C . PRO A 1 70 ? 49.636 -10.219 1.464 1.00 66.31 70 PRO A C 1
ATOM 485 O O . PRO A 1 70 ? 48.756 -11.091 1.464 1.00 66.31 70 PRO A O 1
ATOM 488 N N . PRO A 1 71 ? 50.905 -10.489 1.811 1.00 65.19 71 PRO A N 1
ATOM 489 C CA . PRO A 1 71 ? 51.278 -11.790 2.339 1.00 65.19 71 PRO A CA 1
ATOM 490 C C . PRO A 1 71 ? 50.398 -12.086 3.557 1.00 65.19 71 PRO A C 1
ATOM 492 O O . PRO A 1 71 ? 50.214 -11.231 4.421 1.00 65.19 71 PRO A O 1
ATOM 495 N N . LEU A 1 72 ? 49.810 -13.285 3.597 1.00 63.50 72 LEU A N 1
ATOM 496 C CA . LEU A 1 72 ? 49.007 -13.748 4.726 1.00 63.50 72 LEU A CA 1
ATOM 497 C C . LEU A 1 72 ? 49.904 -13.750 5.978 1.00 63.50 72 LEU A C 1
ATOM 499 O O . LEU A 1 72 ? 50.697 -14.666 6.172 1.00 63.50 72 LEU A O 1
ATOM 503 N N . GLU A 1 73 ? 49.812 -12.722 6.824 1.00 62.47 73 GLU A N 1
ATOM 504 C CA . GLU A 1 73 ? 50.707 -12.576 7.986 1.00 62.47 73 GLU A CA 1
ATOM 505 C C . GLU A 1 73 ? 50.454 -13.625 9.081 1.00 62.47 73 GLU A C 1
ATOM 507 O O . GLU A 1 73 ? 51.232 -13.759 10.024 1.00 62.47 73 GLU A O 1
ATOM 512 N N . LYS A 1 74 ? 49.363 -14.393 8.975 1.00 62.75 74 LYS A N 1
ATOM 513 C CA . LYS A 1 74 ? 49.010 -15.463 9.911 1.00 62.75 74 LYS A CA 1
ATOM 514 C C . LYS A 1 74 ? 48.571 -16.687 9.124 1.00 62.75 74 LYS A C 1
ATOM 516 O O . 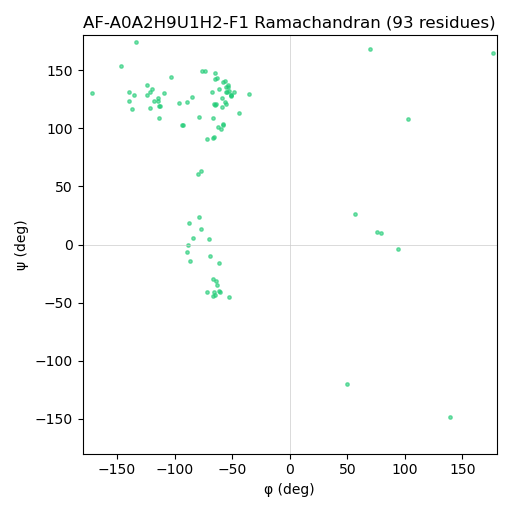LYS A 1 74 ? 47.702 -16.587 8.259 1.00 62.75 74 LYS A O 1
ATOM 521 N N . SER A 1 75 ? 49.157 -17.844 9.432 1.00 62.22 75 SER A N 1
ATOM 522 C CA . SER A 1 75 ? 48.693 -19.119 8.894 1.00 62.22 75 SER A CA 1
ATOM 523 C C . SER A 1 75 ? 47.235 -19.314 9.299 1.00 62.22 75 SER A C 1
ATOM 525 O O . SER A 1 75 ? 46.883 -19.351 10.479 1.00 62.22 75 SER A O 1
ATOM 527 N N . VAL A 1 76 ? 46.353 -19.395 8.307 1.00 70.25 76 VAL A N 1
ATOM 528 C CA . VAL A 1 76 ? 44.960 -19.745 8.563 1.00 70.25 76 VAL A CA 1
ATOM 529 C C . VAL A 1 76 ? 44.949 -21.166 9.120 1.00 70.25 76 VAL A C 1
ATOM 531 O O . VAL A 1 76 ? 45.428 -22.103 8.483 1.00 70.25 76 VAL A O 1
ATOM 534 N N . CYS A 1 77 ? 44.412 -21.333 10.328 1.00 75.50 77 CYS A N 1
ATOM 535 C CA . CYS A 1 77 ? 44.144 -22.649 10.895 1.00 75.50 77 CYS A CA 1
ATOM 536 C C . CYS A 1 77 ? 43.120 -23.361 9.994 1.00 75.50 77 CYS A C 1
ATOM 538 O O . CYS A 1 77 ? 41.923 -23.082 10.073 1.00 75.50 77 CYS A O 1
ATOM 540 N N . ILE A 1 78 ? 43.585 -24.279 9.137 1.00 80.44 78 ILE A N 1
ATOM 541 C CA . ILE A 1 78 ? 42.741 -25.028 8.186 1.00 80.44 78 ILE A CA 1
ATOM 542 C C . ILE A 1 78 ? 41.552 -25.706 8.899 1.00 80.44 78 ILE A C 1
ATOM 544 O O . ILE A 1 78 ? 40.420 -25.547 8.435 1.00 80.44 78 ILE A O 1
ATOM 548 N N . PRO A 1 79 ? 41.730 -26.376 10.061 1.00 80.06 79 PRO A N 1
ATOM 549 C CA . PRO A 1 79 ? 40.602 -26.952 10.798 1.00 80.06 79 PRO A CA 1
ATOM 550 C C . PRO A 1 79 ? 39.601 -25.909 11.310 1.00 80.06 79 PRO A C 1
ATOM 552 O O . PRO A 1 79 ? 38.403 -26.176 11.363 1.00 80.06 79 PRO A O 1
ATOM 555 N N . CYS A 1 80 ? 40.079 -24.725 11.694 1.00 75.56 80 CYS A N 1
ATOM 556 C CA . CYS A 1 80 ? 39.243 -23.641 12.198 1.00 75.56 80 CYS A CA 1
ATOM 557 C C . CYS A 1 80 ? 38.416 -23.022 11.064 1.00 75.56 80 CYS A C 1
ATOM 559 O O . CYS A 1 80 ? 37.225 -22.777 11.232 1.00 75.56 80 CYS A O 1
ATOM 561 N N . MET A 1 81 ? 39.023 -22.850 9.888 1.00 77.19 81 MET A N 1
ATOM 562 C CA . MET A 1 81 ? 38.346 -22.357 8.690 1.00 77.19 81 MET A CA 1
ATOM 563 C C . MET A 1 81 ? 37.271 -23.338 8.202 1.00 77.19 81 MET A C 1
ATOM 565 O O . MET A 1 81 ? 36.157 -22.921 7.905 1.00 77.19 81 MET A O 1
ATOM 569 N N . LEU A 1 82 ? 37.558 -24.645 8.188 1.00 81.88 82 LEU A N 1
ATOM 570 C CA . LEU A 1 82 ? 36.573 -25.675 7.829 1.00 81.88 82 LEU A CA 1
ATOM 571 C C . LEU A 1 82 ? 35.369 -25.692 8.784 1.00 81.88 82 LEU A C 1
ATOM 573 O O . LEU A 1 82 ? 34.235 -25.820 8.327 1.00 81.88 82 LEU A O 1
ATOM 577 N N . ARG A 1 83 ? 35.591 -25.515 10.096 1.00 82.25 83 ARG A N 1
ATOM 578 C CA . ARG A 1 83 ? 34.498 -25.400 11.079 1.00 82.25 83 ARG A CA 1
ATOM 579 C C . ARG A 1 83 ? 33.680 -24.130 10.884 1.00 82.25 83 ARG A C 1
ATOM 581 O O . ARG A 1 83 ? 32.460 -24.217 10.891 1.00 82.25 83 ARG A O 1
ATOM 588 N N . ALA A 1 84 ? 34.333 -22.991 10.660 1.00 74.62 84 ALA A N 1
ATOM 589 C CA . ALA A 1 84 ? 33.647 -21.729 10.395 1.00 74.62 84 ALA A CA 1
ATOM 590 C C . ALA A 1 84 ? 32.777 -21.808 9.128 1.00 74.62 84 ALA A C 1
ATOM 592 O O . ALA A 1 84 ? 31.639 -21.351 9.137 1.00 74.62 84 ALA A O 1
ATOM 593 N N . MET A 1 85 ? 33.264 -22.461 8.063 1.00 77.81 85 MET A N 1
ATOM 594 C CA . MET A 1 85 ? 32.470 -22.704 6.851 1.00 77.81 85 MET A CA 1
ATOM 595 C C . MET A 1 85 ? 31.283 -23.639 7.112 1.00 77.81 85 MET A C 1
ATOM 597 O O . MET A 1 85 ? 30.187 -23.374 6.630 1.00 77.81 85 MET A O 1
ATOM 601 N N . ALA A 1 86 ? 31.473 -24.701 7.901 1.00 79.38 86 ALA A N 1
ATOM 602 C CA . ALA A 1 86 ? 30.390 -25.614 8.274 1.00 79.38 86 ALA A CA 1
ATOM 603 C C . ALA A 1 86 ? 29.326 -24.952 9.170 1.00 79.38 86 ALA A C 1
ATOM 605 O O . ALA A 1 86 ? 28.164 -25.346 9.131 1.00 79.38 86 ALA A O 1
ATOM 606 N N . GLN A 1 87 ? 29.722 -23.960 9.971 1.00 80.12 87 GLN A N 1
ATOM 607 C CA . GLN A 1 87 ? 28.836 -23.201 10.858 1.00 80.12 87 GLN A CA 1
ATOM 608 C C . GLN A 1 87 ? 28.225 -21.964 10.180 1.00 80.12 87 GLN A C 1
ATOM 610 O O . GLN A 1 87 ? 27.341 -21.340 10.753 1.00 80.12 87 GLN A O 1
ATOM 615 N N . GLY A 1 88 ? 28.637 -21.639 8.948 1.00 68.88 88 GLY A N 1
ATOM 616 C CA . GLY A 1 88 ? 28.122 -20.490 8.199 1.00 68.88 88 GLY A CA 1
ATOM 617 C C . GLY A 1 88 ? 28.657 -19.130 8.665 1.00 68.88 88 GLY A C 1
ATOM 618 O O . GLY A 1 88 ? 28.176 -18.103 8.199 1.00 68.88 88 GLY A O 1
ATOM 619 N N . ASP A 1 89 ? 29.680 -19.107 9.523 1.00 64.81 89 ASP A N 1
ATOM 620 C CA . ASP A 1 89 ? 30.235 -17.889 10.135 1.00 64.81 89 ASP A CA 1
ATOM 621 C C . ASP A 1 89 ? 31.263 -17.160 9.249 1.00 64.81 89 ASP A C 1
ATOM 623 O O . ASP A 1 89 ? 31.885 -16.182 9.668 1.00 64.81 89 ASP A O 1
ATOM 627 N N . ALA A 1 90 ? 31.463 -17.602 8.003 1.00 60.69 90 ALA A N 1
ATOM 628 C CA . ALA A 1 90 ? 32.336 -16.928 7.042 1.00 60.69 90 ALA A CA 1
ATOM 629 C C . ALA A 1 90 ? 31.651 -15.681 6.453 1.00 60.69 90 ALA A C 1
ATOM 631 O O . ALA A 1 90 ? 31.387 -15.600 5.254 1.00 60.69 90 ALA A O 1
ATOM 632 N N . VAL A 1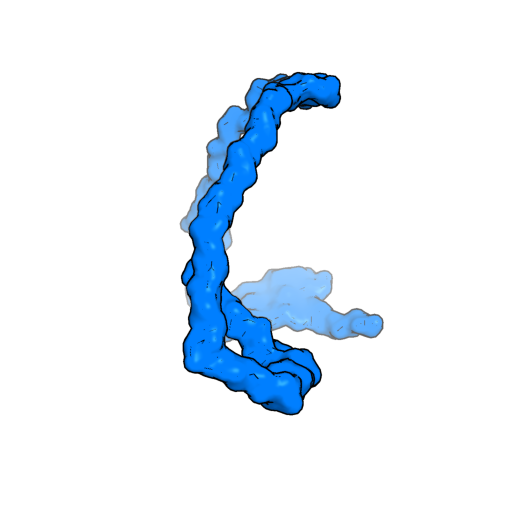 91 ? 31.351 -14.699 7.300 1.00 56.12 91 VAL A N 1
ATOM 633 C CA . VAL A 1 91 ? 30.827 -13.407 6.865 1.00 56.12 91 VAL A CA 1
ATOM 634 C C . VAL A 1 91 ? 32.008 -12.461 6.701 1.00 56.12 91 VAL A C 1
ATOM 636 O O . VAL A 1 91 ? 32.543 -11.920 7.669 1.00 56.12 91 VAL A O 1
ATOM 639 N N . VAL A 1 92 ? 32.410 -12.236 5.449 1.00 54.81 92 VAL A N 1
ATOM 640 C CA . VAL A 1 92 ? 33.037 -10.964 5.086 1.00 54.81 92 VAL A CA 1
ATOM 641 C C . VAL A 1 92 ? 32.009 -9.904 5.461 1.00 54.81 92 VAL A C 1
ATOM 643 O O . VAL A 1 92 ? 30.984 -9.764 4.795 1.00 54.81 92 VAL A O 1
ATOM 646 N N . LYS A 1 93 ? 32.227 -9.221 6.586 1.00 48.16 93 LYS A N 1
ATOM 647 C CA . LYS A 1 93 ? 31.468 -8.027 6.935 1.00 48.16 93 LYS A CA 1
ATOM 648 C C . LYS A 1 93 ? 31.846 -6.986 5.887 1.00 48.16 93 LYS A C 1
ATOM 650 O O . LYS A 1 93 ? 32.899 -6.369 5.996 1.00 48.16 93 LYS A O 1
ATOM 655 N N . GLY A 1 94 ? 31.053 -6.920 4.822 1.00 47.59 94 GLY A N 1
ATOM 656 C CA . GLY A 1 94 ? 31.203 -5.908 3.790 1.00 47.59 94 GLY A CA 1
ATOM 657 C C . GLY A 1 94 ? 31.075 -4.528 4.424 1.00 47.59 94 GLY A C 1
ATOM 658 O O . GLY A 1 94 ? 30.115 -4.274 5.155 1.00 47.59 94 GLY A O 1
ATOM 659 N N . GLU A 1 95 ? 32.075 -3.690 4.180 1.00 40.22 95 GLU A N 1
ATOM 660 C CA . GLU A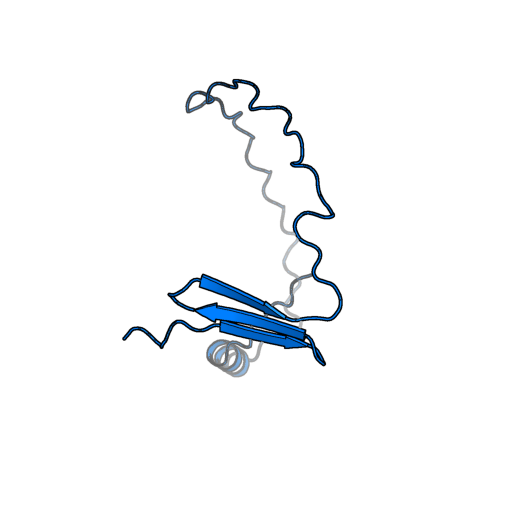 1 95 ? 31.856 -2.255 3.982 1.00 40.22 95 GLU A CA 1
ATOM 661 C C . GLU A 1 95 ? 31.335 -2.027 2.561 1.00 40.22 95 GLU A C 1
ATOM 663 O O . GLU A 1 95 ? 31.777 -2.769 1.648 1.00 40.22 95 GLU A O 1
#

pLDDT: mean 75.59, std 12.48, range [37.47, 93.25]

Foldseek 3Di:
DDDQPWDWDDDDQWIWIQHPVGIDTDDPDDDDPPDDDPDDDPDDPPDDDDDPPPDDPDDPPDPPPPPDDPPPPDDDPPVVVVVCVVVVVPDPPDD

Radius of gyration: 30.57 Å; Cα contacts (8 Å, |Δi|>4): 41; chains: 1; bounding box: 72×41×53 Å

Sequence (95 aa):
REAGVELTVKVASSFVKIDPSGVTLSGPTIKINSGGSPGSGSGWGGHMPNLPGAVEVVAPPKPALFKAMPPLEKSVCIPCMLRAMAQGDAVVKGE

Organism: NCBI:txid1006623